Protein AF-A0A969ET29-F1 (afdb_monomer_lite)

Radius of gyration: 12.37 Å; chains: 1; bounding box: 24×28×33 Å

Foldseek 3Di:
DLPDDPPPFLWRAGPDDCCVVCVVVVHHSVVSVVVVVVCVVVVQWDQDPVRTIGGSDPPQVVCVVVVVNDPPD

Secondary structure (DSSP, 8-state):
------SSSSEE--SS-HHHHHHHTT--HHHHHHHHHHHHHTTS-EE-TTS-EE-S-HHHHHHHHTT------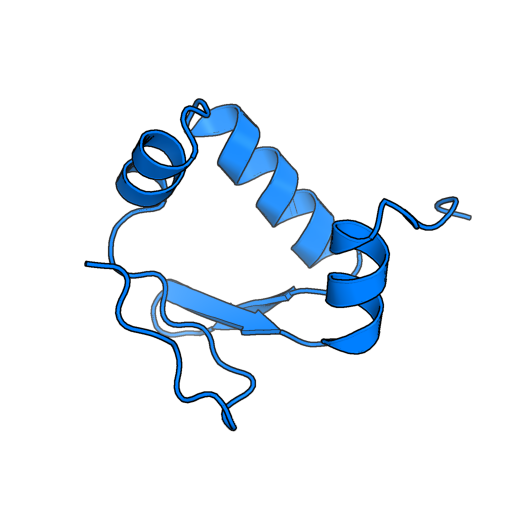

Structure (mmCIF, N/CA/C/O backbone):
data_AF-A0A969ET29-F1
#
_entry.id   AF-A0A969ET29-F1
#
loop_
_atom_site.group_PDB
_atom_site.id
_atom_site.type_symbol
_atom_site.label_atom_id
_atom_site.label_alt_id
_atom_site.label_comp_id
_atom_site.label_asym_id
_atom_site.label_entity_id
_atom_site.label_seq_id
_atom_site.pdbx_PDB_ins_code
_atom_site.Cartn_x
_atom_site.Cartn_y
_atom_site.Cartn_z
_atom_site.occupancy
_atom_site.B_iso_or_equiv
_atom_site.auth_seq_id
_atom_site.auth_comp_id
_atom_site.auth_asym_id
_atom_site.auth_atom_id
_atom_site.pdbx_PDB_model_num
ATOM 1 N N . MET A 1 1 ? 8.889 -2.776 13.481 1.00 39.44 1 MET A N 1
ATOM 2 C CA . MET A 1 1 ? 8.804 -4.199 13.089 1.00 39.44 1 MET A CA 1
ATOM 3 C C . MET A 1 1 ? 7.433 -4.409 12.477 1.00 39.44 1 MET A C 1
ATOM 5 O O . MET A 1 1 ? 6.446 -4.172 13.161 1.00 39.44 1 MET A O 1
ATOM 9 N N . LEU A 1 2 ? 7.372 -4.741 11.187 1.00 43.06 2 LEU A N 1
ATOM 10 C CA . LEU A 1 2 ? 6.128 -5.115 10.515 1.00 43.06 2 LEU A CA 1
ATOM 11 C C . LEU A 1 2 ? 5.652 -6.421 11.159 1.00 43.06 2 LEU A C 1
ATOM 13 O O . LEU A 1 2 ? 6.282 -7.456 10.957 1.00 43.06 2 LEU A O 1
ATOM 17 N N . ASN A 1 3 ? 4.617 -6.366 12.000 1.00 40.69 3 ASN A N 1
ATOM 18 C CA . ASN A 1 3 ? 4.003 -7.586 12.511 1.00 40.69 3 ASN A CA 1
ATOM 19 C C . ASN A 1 3 ? 3.366 -8.289 11.318 1.00 40.69 3 ASN A C 1
ATOM 21 O O . ASN A 1 3 ? 2.420 -7.769 10.725 1.00 40.69 3 ASN A O 1
ATOM 25 N N . ALA A 1 4 ? 3.976 -9.406 10.921 1.00 46.41 4 ALA A N 1
ATOM 26 C CA . ALA A 1 4 ? 3.498 -10.241 9.843 1.00 46.41 4 ALA A CA 1
ATOM 27 C C . ALA A 1 4 ? 2.041 -10.578 10.142 1.00 46.41 4 ALA A C 1
ATOM 29 O O . ALA A 1 4 ? 1.730 -11.159 11.183 1.00 46.41 4 ALA A O 1
ATOM 30 N N . ALA A 1 5 ? 1.166 -10.140 9.239 1.00 49.62 5 ALA A N 1
ATOM 31 C CA . ALA A 1 5 ? -0.185 -10.641 9.171 1.00 49.62 5 ALA A CA 1
ATOM 32 C C . ALA A 1 5 ? -0.125 -12.162 9.287 1.00 49.62 5 ALA A C 1
ATOM 34 O O . ALA A 1 5 ? 0.721 -12.797 8.650 1.00 49.62 5 ALA A O 1
ATOM 35 N N . ASP A 1 6 ? -0.985 -12.699 10.144 1.00 48.19 6 ASP A N 1
ATOM 36 C CA . ASP A 1 6 ? -1.262 -14.120 10.222 1.00 48.19 6 ASP A CA 1
ATOM 37 C C . ASP A 1 6 ? -1.305 -14.681 8.792 1.00 48.19 6 ASP A C 1
ATOM 39 O O . ASP A 1 6 ? -2.095 -14.236 7.959 1.00 48.19 6 ASP A O 1
ATOM 43 N N . ILE A 1 7 ? -0.339 -15.543 8.464 1.00 52.62 7 ILE A N 1
ATOM 44 C CA . ILE A 1 7 ? 0.004 -15.893 7.075 1.00 52.62 7 ILE A CA 1
ATOM 45 C C . ILE A 1 7 ? -1.176 -16.620 6.397 1.00 52.62 7 ILE A C 1
ATOM 47 O O . ILE A 1 7 ? -1.267 -16.648 5.165 1.00 52.62 7 ILE A O 1
ATOM 51 N N . ASP A 1 8 ? -2.130 -17.105 7.194 1.00 52.41 8 ASP A N 1
ATOM 52 C CA . ASP A 1 8 ? -3.358 -17.778 6.785 1.00 52.41 8 ASP A CA 1
ATOM 53 C C . ASP A 1 8 ? -4.559 -16.821 6.672 1.00 52.41 8 ASP A C 1
ATOM 55 O O . ASP A 1 8 ? -5.396 -16.956 5.777 1.00 52.41 8 ASP A O 1
ATOM 59 N N . SER A 1 9 ? -4.610 -15.768 7.492 1.00 60.16 9 SER A N 1
ATOM 60 C CA . SER A 1 9 ? -5.665 -14.770 7.396 1.00 60.16 9 SER A CA 1
ATOM 61 C C . SER A 1 9 ? -5.442 -13.831 6.211 1.00 60.16 9 SER A C 1
ATOM 63 O O . SER A 1 9 ? -4.438 -13.139 6.058 1.00 60.16 9 SER A O 1
ATOM 65 N N . ASP A 1 10 ? -6.450 -13.731 5.359 1.00 67.31 10 ASP A N 1
ATOM 66 C CA . ASP A 1 10 ? -6.527 -12.763 4.265 1.00 67.31 10 ASP A CA 1
ATOM 67 C C . ASP A 1 10 ? -6.556 -11.289 4.735 1.00 67.31 10 ASP A C 1
ATOM 69 O O . ASP A 1 10 ? -6.699 -10.351 3.955 1.00 67.31 10 ASP A O 1
ATOM 73 N N . ARG A 1 11 ? -6.455 -11.063 6.043 1.00 66.69 11 ARG A N 1
ATOM 74 C CA . ARG A 1 11 ? -6.487 -9.757 6.687 1.00 66.69 11 ARG A CA 1
ATOM 75 C C . ARG A 1 11 ? -5.071 -9.299 6.996 1.00 66.69 11 ARG A C 1
ATOM 77 O O . ARG A 1 11 ? -4.372 -9.910 7.795 1.00 66.69 11 ARG A O 1
ATOM 84 N N . ILE A 1 12 ? -4.692 -8.169 6.415 1.00 68.06 12 ILE A N 1
ATOM 85 C CA . ILE A 1 12 ? -3.491 -7.433 6.786 1.00 68.06 12 ILE A CA 1
ATOM 86 C C . ILE A 1 12 ? -3.901 -6.290 7.708 1.00 68.06 12 ILE A C 1
ATOM 88 O O . ILE A 1 12 ? -4.528 -5.310 7.293 1.00 68.06 12 ILE A O 1
ATOM 92 N N . LEU A 1 13 ? -3.508 -6.389 8.971 1.00 63.06 13 LEU A N 1
ATOM 93 C CA . LEU A 1 13 ? -3.508 -5.223 9.841 1.00 63.06 13 LEU A CA 1
ATOM 94 C C . LEU A 1 13 ? -2.338 -4.348 9.406 1.00 63.06 13 LEU A C 1
ATOM 96 O O . LEU A 1 13 ? -1.193 -4.794 9.402 1.00 63.06 13 LEU A O 1
ATOM 100 N N . LEU A 1 14 ? -2.623 -3.116 8.992 1.00 65.75 14 LEU A N 1
ATOM 101 C CA . LEU A 1 14 ? -1.567 -2.148 8.728 1.00 65.75 14 LEU A CA 1
ATOM 102 C C . LEU A 1 14 ? -0.953 -1.787 10.090 1.00 65.75 14 LEU A C 1
ATOM 104 O O . LEU A 1 14 ? -1.682 -1.285 10.949 1.00 65.75 14 LEU A O 1
ATOM 108 N N . PRO A 1 15 ? 0.345 -2.058 10.335 1.00 54.91 15 PRO A N 1
ATOM 109 C CA . PRO A 1 15 ? 0.981 -1.705 11.595 1.00 54.91 15 PRO A CA 1
ATOM 110 C C . PRO A 1 15 ? 1.168 -0.185 11.633 1.00 54.91 15 PRO A C 1
ATOM 112 O O . PRO A 1 15 ? 2.202 0.348 11.243 1.00 54.91 15 PRO A O 1
ATOM 115 N N . GLY A 1 16 ? 0.126 0.522 12.065 1.00 59.28 16 GLY A N 1
ATOM 116 C CA . GLY A 1 16 ? 0.119 1.971 12.215 1.00 59.28 16 GLY A CA 1
ATOM 117 C C . GLY A 1 16 ? -0.378 2.754 10.997 1.00 59.28 16 GLY A C 1
ATOM 118 O O . GLY A 1 16 ? -0.905 2.229 10.016 1.00 59.28 16 GLY A O 1
ATOM 119 N N . LEU A 1 17 ? -0.248 4.077 11.104 1.00 63.50 17 LEU A N 1
ATOM 120 C CA . LEU A 1 17 ? -0.736 5.044 10.122 1.00 63.50 17 LEU A CA 1
ATOM 121 C C . LEU A 1 17 ? -0.101 4.801 8.744 1.00 63.50 17 LEU A C 1
ATOM 123 O O . LEU A 1 17 ? 1.094 4.540 8.646 1.00 63.50 17 LEU A O 1
ATOM 127 N N . LYS A 1 18 ? -0.861 5.027 7.661 1.00 65.38 18 LYS A N 1
ATOM 128 C CA . LYS A 1 18 ? -0.382 4.966 6.256 1.00 65.38 18 LYS A CA 1
ATOM 129 C C . LYS A 1 18 ? 0.947 5.703 6.020 1.00 65.38 18 LYS A C 1
ATOM 131 O O . LYS A 1 18 ? 1.701 5.347 5.121 1.00 65.38 18 LYS A O 1
ATOM 136 N N . LYS A 1 19 ? 1.221 6.729 6.830 1.00 61.66 19 LYS A N 1
ATOM 137 C CA . LYS A 1 19 ? 2.456 7.517 6.829 1.00 61.66 19 LYS A CA 1
ATOM 138 C C . LYS A 1 19 ? 3.691 6.718 7.271 1.00 61.66 19 LYS A C 1
ATOM 140 O O . LYS A 1 19 ? 4.751 6.924 6.693 1.00 61.66 19 LYS A O 1
ATOM 145 N N . ASP A 1 20 ? 3.561 5.821 8.248 1.00 65.75 20 ASP A N 1
ATOM 146 C CA . ASP A 1 20 ? 4.670 4.987 8.735 1.00 65.75 20 ASP A CA 1
ATOM 147 C C . ASP A 1 20 ? 5.088 3.963 7.673 1.00 65.75 20 ASP A C 1
ATOM 149 O O . ASP A 1 20 ? 6.263 3.846 7.336 1.00 65.75 20 ASP A O 1
ATOM 153 N N . LEU A 1 21 ? 4.102 3.331 7.030 1.00 69.75 21 LEU A N 1
ATOM 154 C CA . LEU A 1 21 ? 4.335 2.397 5.927 1.00 69.75 21 LEU A CA 1
ATOM 155 C C . LEU A 1 21 ? 4.905 3.073 4.684 1.00 69.75 21 LEU A C 1
ATOM 157 O O . LEU A 1 21 ? 5.811 2.535 4.056 1.00 69.75 21 LEU A O 1
ATOM 161 N N . ALA A 1 22 ? 4.418 4.269 4.345 1.00 71.50 22 ALA A N 1
ATOM 162 C CA . ALA A 1 22 ? 4.996 5.053 3.261 1.00 71.50 22 ALA A CA 1
ATOM 163 C C . ALA A 1 22 ? 6.484 5.348 3.524 1.00 71.50 22 ALA A C 1
ATOM 165 O O . ALA A 1 22 ? 7.312 5.152 2.639 1.00 71.50 22 ALA A O 1
ATOM 166 N N . ASN A 1 23 ? 6.831 5.719 4.762 1.00 69.38 23 ASN A N 1
ATOM 167 C CA . ASN A 1 23 ? 8.211 5.983 5.171 1.00 69.38 23 ASN A CA 1
ATOM 168 C C . ASN A 1 23 ? 9.093 4.720 5.087 1.00 69.38 23 ASN A C 1
ATOM 170 O O . ASN A 1 23 ? 10.187 4.768 4.534 1.00 69.38 23 ASN A O 1
ATOM 174 N N . GLN A 1 24 ? 8.587 3.562 5.528 1.00 71.81 24 GLN A N 1
ATOM 175 C CA . GLN A 1 24 ? 9.291 2.275 5.402 1.00 71.81 24 GLN A CA 1
ATOM 176 C C . GLN A 1 24 ? 9.517 1.847 3.943 1.00 71.81 24 GLN A C 1
ATOM 178 O O . GLN A 1 24 ? 10.502 1.180 3.639 1.00 71.81 24 GLN A O 1
ATOM 183 N N . LEU A 1 25 ? 8.629 2.254 3.035 1.00 70.12 25 LEU A N 1
ATOM 184 C CA . LEU A 1 25 ? 8.728 1.980 1.601 1.00 70.12 25 LEU A CA 1
ATOM 185 C C . LEU A 1 25 ? 9.524 3.052 0.835 1.00 70.12 25 LEU A C 1
ATOM 187 O O . LEU A 1 25 ? 9.600 2.972 -0.388 1.00 70.12 25 LEU A O 1
ATOM 191 N N . ASN A 1 26 ? 10.108 4.050 1.518 1.00 74.25 26 ASN A N 1
ATOM 192 C CA . ASN A 1 26 ? 10.721 5.236 0.897 1.00 74.25 26 ASN A CA 1
ATOM 193 C C . ASN A 1 26 ? 9.783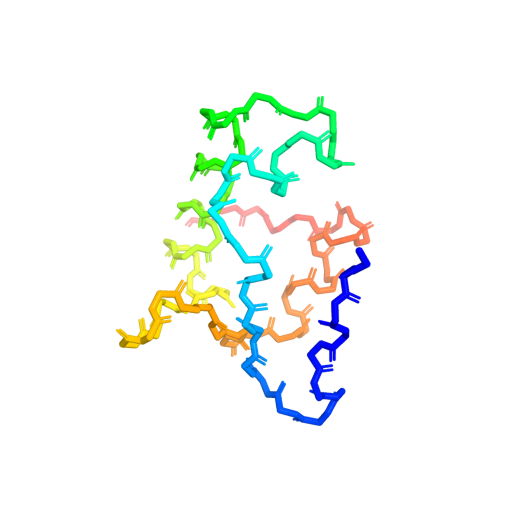 5.959 -0.097 1.00 74.25 26 ASN A C 1
ATOM 195 O O . ASN A 1 26 ? 10.226 6.595 -1.054 1.00 74.25 26 ASN A O 1
ATOM 199 N N . LEU A 1 27 ? 8.469 5.873 0.119 1.00 74.38 27 LEU A N 1
ATOM 200 C CA . LEU A 1 27 ? 7.449 6.523 -0.699 1.00 74.38 27 LEU A CA 1
ATOM 201 C C . LEU A 1 27 ? 6.834 7.705 0.048 1.00 74.38 27 LEU A C 1
ATOM 203 O O . LEU A 1 27 ? 6.716 7.719 1.274 1.00 74.38 27 LEU A O 1
ATOM 207 N N . THR A 1 28 ? 6.354 8.700 -0.698 1.00 79.06 28 THR A N 1
ATOM 208 C CA . THR A 1 28 ? 5.505 9.733 -0.100 1.00 79.06 28 THR A CA 1
ATOM 209 C C . THR A 1 28 ? 4.169 9.119 0.323 1.00 79.06 28 THR A C 1
ATOM 211 O O . THR A 1 28 ? 3.646 8.191 -0.305 1.00 79.06 28 THR A O 1
ATOM 214 N N . SER A 1 29 ? 3.574 9.655 1.393 1.00 73.38 29 SER A N 1
ATOM 215 C CA . SER A 1 29 ? 2.253 9.216 1.872 1.00 73.38 29 SER A CA 1
ATOM 216 C C . SER A 1 29 ? 1.167 9.347 0.795 1.00 73.38 29 SER A C 1
ATOM 218 O O . SER A 1 29 ? 0.215 8.563 0.776 1.00 73.38 29 SER A O 1
ATOM 220 N N . GLU A 1 30 ? 1.331 10.306 -0.121 1.00 81.00 30 GLU A N 1
ATOM 221 C CA . GLU A 1 30 ? 0.464 10.523 -1.280 1.00 81.00 30 GLU A CA 1
ATOM 222 C C . GLU A 1 30 ? 0.590 9.399 -2.310 1.00 81.00 30 GLU A C 1
ATOM 224 O O . GLU A 1 30 ? -0.429 8.814 -2.686 1.00 81.00 30 GLU A O 1
ATOM 229 N N . THR A 1 31 ? 1.814 9.039 -2.714 1.00 80.94 31 THR A N 1
ATOM 230 C CA . THR A 1 31 ? 2.055 7.944 -3.667 1.00 80.94 31 THR A CA 1
ATOM 231 C C . THR A 1 31 ? 1.564 6.617 -3.104 1.00 80.94 31 THR A C 1
ATOM 233 O O . THR A 1 31 ? 0.821 5.901 -3.771 1.00 80.94 31 THR A O 1
ATOM 236 N N . PHE A 1 32 ? 1.875 6.325 -1.840 1.00 80.69 32 PHE A N 1
ATOM 237 C CA . PHE A 1 32 ? 1.391 5.117 -1.174 1.00 80.69 32 PHE A CA 1
ATOM 238 C C . PHE A 1 32 ? -0.144 5.062 -1.119 1.00 80.69 32 PHE A C 1
ATOM 240 O O . PHE A 1 32 ? -0.753 4.049 -1.466 1.00 80.69 32 PHE A O 1
ATOM 247 N N . SER A 1 33 ? -0.793 6.174 -0.757 1.00 81.31 33 SER A N 1
ATOM 248 C CA . SER A 1 33 ? -2.257 6.246 -0.709 1.00 81.31 33 SER A CA 1
ATOM 249 C C . SER A 1 33 ? -2.894 6.078 -2.086 1.00 81.31 33 SER A C 1
ATOM 251 O O . SER A 1 33 ? -3.936 5.431 -2.196 1.00 81.31 33 SER A O 1
ATOM 253 N N . ARG A 1 34 ? -2.283 6.631 -3.141 1.00 83.56 34 ARG A N 1
ATOM 254 C CA . ARG A 1 34 ? -2.752 6.480 -4.527 1.00 83.56 34 ARG A CA 1
ATOM 255 C C . ARG A 1 34 ? -2.636 5.036 -5.000 1.00 83.56 34 ARG A C 1
ATOM 257 O O . ARG A 1 34 ? -3.597 4.526 -5.572 1.00 83.56 34 ARG A O 1
ATOM 264 N N . THR A 1 35 ? -1.527 4.362 -4.706 1.00 84.50 35 THR A N 1
ATOM 265 C CA . THR A 1 35 ? -1.344 2.942 -5.035 1.00 84.50 35 THR A CA 1
ATOM 266 C C . THR A 1 35 ? -2.346 2.066 -4.288 1.00 84.50 35 THR A C 1
ATOM 268 O O . THR A 1 35 ? -3.047 1.280 -4.919 1.00 84.50 35 THR A O 1
ATOM 271 N N . LEU A 1 36 ? -2.516 2.258 -2.974 1.00 82.31 36 LEU A N 1
ATOM 272 C CA . LEU A 1 36 ? -3.537 1.538 -2.204 1.00 82.31 36 LEU A CA 1
ATOM 273 C C . LEU A 1 36 ? -4.948 1.775 -2.747 1.00 82.31 36 LEU A C 1
ATOM 275 O O . LEU A 1 36 ? -5.727 0.835 -2.865 1.00 82.31 36 LEU A O 1
ATOM 279 N N . ARG A 1 37 ? -5.283 3.022 -3.104 1.00 85.00 37 ARG A N 1
ATOM 280 C CA . ARG A 1 37 ? -6.578 3.367 -3.707 1.00 85.00 37 ARG A CA 1
ATOM 281 C C . ARG A 1 37 ? -6.808 2.598 -5.0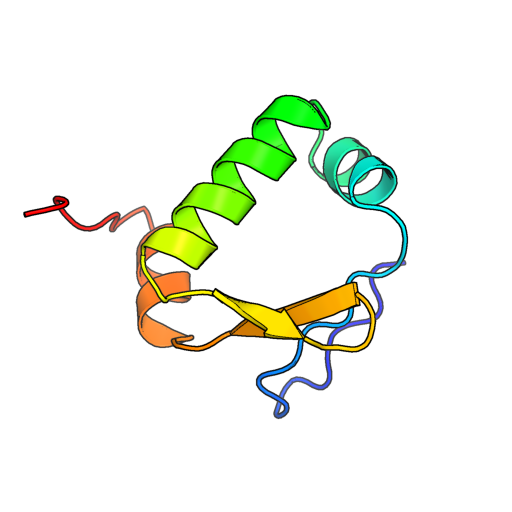04 1.00 85.00 37 ARG A C 1
ATOM 283 O O . ARG A 1 37 ? -7.899 2.076 -5.177 1.00 85.00 37 ARG A O 1
ATOM 290 N N . ARG A 1 38 ? -5.797 2.493 -5.871 1.00 86.31 38 ARG A N 1
ATOM 291 C CA . ARG A 1 38 ? -5.884 1.722 -7.121 1.00 86.31 38 ARG A CA 1
ATOM 292 C C . ARG A 1 38 ? -6.061 0.227 -6.884 1.00 86.31 38 ARG A C 1
ATOM 294 O O . ARG A 1 38 ? -6.856 -0.397 -7.570 1.00 86.31 38 ARG A O 1
ATOM 301 N N . LEU A 1 39 ? -5.371 -0.337 -5.897 1.00 85.00 39 LEU A N 1
ATOM 302 C CA . LEU A 1 39 ? -5.541 -1.746 -5.531 1.00 85.00 39 LEU A CA 1
ATOM 303 C C . LEU A 1 39 ? -6.937 -2.034 -4.958 1.00 85.00 39 LEU A C 1
ATOM 305 O O . LEU A 1 39 ? -7.486 -3.10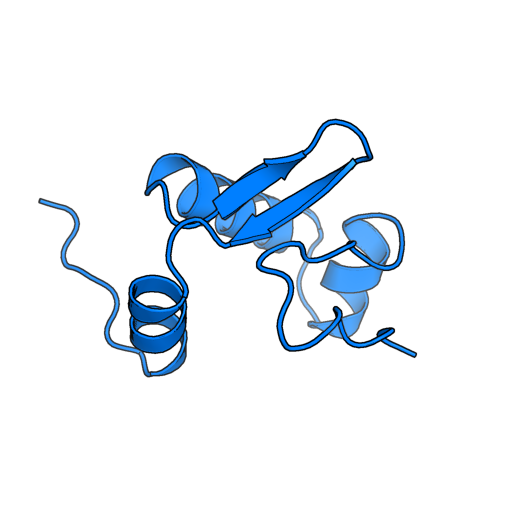6 -5.203 1.00 85.00 39 LEU A O 1
ATOM 309 N N . MET A 1 40 ? -7.519 -1.082 -4.220 1.00 86.44 40 MET A N 1
ATOM 310 C CA . MET A 1 40 ? -8.900 -1.188 -3.740 1.00 86.44 40 MET A CA 1
ATOM 311 C C . MET A 1 40 ? -9.918 -1.071 -4.876 1.00 86.44 40 MET A C 1
ATOM 313 O O . MET A 1 40 ? -10.852 -1.860 -4.943 1.00 86.44 40 MET A O 1
ATOM 317 N N . ASP A 1 41 ? -9.714 -0.118 -5.784 1.00 87.19 41 ASP A N 1
ATOM 318 C CA . ASP A 1 41 ? -10.566 0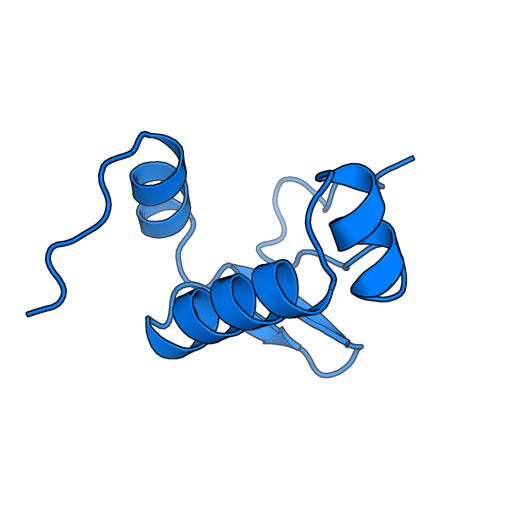.095 -6.959 1.00 87.19 41 ASP A CA 1
ATOM 319 C C . ASP A 1 41 ? -10.575 -1.126 -7.894 1.00 87.19 41 ASP A C 1
ATOM 321 O O . ASP A 1 41 ? -11.626 -1.579 -8.332 1.00 87.19 41 ASP A O 1
ATOM 325 N N . ALA A 1 42 ? -9.413 -1.755 -8.083 1.00 84.94 42 ALA A N 1
ATOM 326 C CA . ALA A 1 42 ? -9.264 -3.001 -8.833 1.00 84.94 42 ALA A CA 1
ATOM 327 C C . ALA A 1 42 ? -9.814 -4.251 -8.106 1.00 84.94 42 ALA A C 1
ATOM 329 O O . ALA A 1 42 ? -9.670 -5.372 -8.606 1.00 84.94 42 ALA A O 1
ATOM 330 N N . GLY A 1 43 ? -10.392 -4.088 -6.909 1.00 86.00 43 GLY A N 1
ATOM 331 C CA . GLY A 1 43 ? -10.967 -5.172 -6.112 1.00 86.00 43 GLY A CA 1
ATOM 332 C C . GLY A 1 43 ? -9.940 -6.178 -5.590 1.00 86.00 43 GLY A C 1
ATOM 333 O O . GLY A 1 43 ? -10.295 -7.313 -5.292 1.00 86.00 43 GLY A O 1
ATOM 334 N N . ILE A 1 44 ? -8.661 -5.801 -5.509 1.00 86.19 44 ILE A N 1
ATOM 335 C CA . ILE A 1 44 ? -7.577 -6.664 -5.008 1.00 86.19 44 ILE A CA 1
ATOM 336 C C . ILE A 1 44 ? -7.455 -6.533 -3.492 1.00 86.19 44 ILE A C 1
ATOM 338 O O . ILE A 1 44 ? -7.124 -7.500 -2.806 1.00 86.19 44 ILE A O 1
ATOM 342 N N . LEU A 1 45 ? -7.744 -5.337 -2.977 1.00 87.00 45 LEU A N 1
ATOM 343 C CA . LEU A 1 45 ? -7.803 -5.029 -1.557 1.00 87.00 45 LEU A CA 1
ATOM 344 C C . LEU A 1 45 ? -9.202 -4.525 -1.189 1.00 87.00 45 LEU A C 1
ATOM 346 O O . LEU A 1 45 ? -9.846 -3.836 -1.971 1.00 87.00 45 LEU A O 1
ATOM 350 N N . ALA A 1 46 ? -9.645 -4.802 0.029 1.00 85.06 46 ALA A N 1
ATOM 351 C CA . ALA A 1 46 ? -10.844 -4.217 0.610 1.00 85.06 46 ALA A CA 1
ATOM 352 C C . ALA A 1 46 ? -10.492 -3.530 1.934 1.00 85.06 46 ALA A C 1
ATOM 354 O O . ALA A 1 46 ? -9.682 -4.060 2.701 1.00 85.06 46 ALA A O 1
ATOM 355 N N . PRO A 1 47 ? -11.082 -2.364 2.235 1.00 83.00 47 PRO A N 1
ATOM 356 C CA . PRO A 1 47 ? -10.984 -1.793 3.568 1.00 83.00 47 PRO A CA 1
ATOM 357 C C . PRO A 1 47 ? -11.680 -2.708 4.583 1.00 83.00 47 PRO A C 1
ATOM 359 O O . PRO A 1 47 ? -12.688 -3.346 4.280 1.00 83.00 47 PRO A O 1
ATOM 362 N N . THR A 1 48 ? -11.140 -2.761 5.795 1.00 80.00 48 THR A N 1
ATOM 363 C CA . THR A 1 48 ? -11.797 -3.388 6.949 1.00 80.00 48 THR A CA 1
ATOM 364 C C . THR A 1 48 ? -12.270 -2.313 7.923 1.00 80.00 48 THR A C 1
ATOM 366 O O . THR A 1 48 ? -11.806 -1.174 7.868 1.00 80.00 48 THR A O 1
ATOM 369 N N . GLU A 1 49 ? -13.190 -2.672 8.815 1.00 75.50 49 GLU A N 1
ATOM 370 C CA . GLU A 1 49 ? -13.769 -1.748 9.801 1.00 75.50 49 GLU A CA 1
ATOM 371 C C . GLU A 1 49 ? -12.717 -1.190 10.781 1.00 75.50 49 GLU A C 1
ATOM 373 O O . GLU A 1 49 ? -12.831 -0.052 11.225 1.00 75.50 49 GLU A O 1
ATOM 378 N N . ASP A 1 50 ? -11.640 -1.940 11.038 1.00 71.06 50 ASP A N 1
ATOM 379 C CA . ASP A 1 50 ? -10.594 -1.613 12.021 1.00 71.06 50 ASP A CA 1
ATOM 380 C C . ASP A 1 50 ? -9.391 -0.857 11.417 1.00 71.06 50 ASP A C 1
ATOM 382 O O . ASP A 1 50 ? -8.244 -1.066 11.788 1.00 71.06 50 ASP A O 1
ATOM 386 N N . GLN A 1 51 ? -9.609 -0.024 10.392 1.00 69.38 51 GLN A N 1
ATOM 387 C CA . GLN A 1 51 ? -8.536 0.657 9.634 1.00 69.38 51 GLN A CA 1
ATOM 388 C C . GLN A 1 51 ? -7.501 -0.275 8.957 1.00 69.38 51 GLN A C 1
ATOM 390 O O . GLN A 1 51 ? -6.547 0.206 8.340 1.00 69.38 51 GLN A O 1
ATOM 395 N N . GLY A 1 52 ? -7.697 -1.593 9.010 1.00 74.25 52 GLY A N 1
ATOM 396 C CA . GLY A 1 52 ? -6.901 -2.589 8.300 1.00 74.25 52 GLY A CA 1
ATOM 397 C C . GLY A 1 52 ? -7.329 -2.767 6.843 1.00 74.25 52 GLY A C 1
ATOM 398 O O . GLY A 1 52 ? -8.333 -2.211 6.384 1.00 74.25 52 GLY A O 1
ATOM 399 N N . LEU A 1 53 ? -6.586 -3.598 6.119 1.00 80.50 53 LEU A N 1
ATOM 400 C CA . LEU A 1 53 ? -6.890 -3.994 4.748 1.00 80.50 53 LEU A CA 1
ATOM 401 C C . LEU A 1 53 ? -7.084 -5.508 4.674 1.00 80.50 53 LEU A C 1
ATOM 403 O O . LEU A 1 53 ? -6.447 -6.277 5.385 1.00 80.50 53 LEU A O 1
ATOM 407 N N . ARG A 1 54 ? -7.950 -5.950 3.774 1.00 83.19 54 ARG A N 1
ATOM 408 C CA . ARG A 1 54 ? -8.155 -7.358 3.447 1.00 83.19 54 ARG A CA 1
ATOM 409 C C . ARG A 1 54 ? -7.726 -7.619 2.009 1.00 83.19 54 ARG A C 1
ATOM 411 O O . ARG A 1 54 ? -8.082 -6.842 1.128 1.00 83.19 54 ARG A O 1
ATOM 418 N N . ILE A 1 55 ? -6.981 -8.690 1.762 1.00 85.44 55 ILE A N 1
ATOM 419 C CA . ILE A 1 55 ? -6.502 -9.079 0.433 1.00 85.44 55 ILE A CA 1
ATOM 420 C C . ILE A 1 55 ? -7.578 -9.878 -0.304 1.00 85.44 55 ILE A C 1
ATOM 422 O O . ILE A 1 55 ? -7.500 -11.081 -0.446 1.00 85.44 55 ILE A O 1
ATOM 426 N N . VAL A 1 56 ? -8.549 -9.213 -0.914 1.00 85.62 56 VAL A N 1
ATOM 427 C CA . VAL A 1 56 ? -9.607 -9.897 -1.683 1.00 85.62 56 VAL A CA 1
ATOM 428 C C . VAL A 1 56 ? -9.065 -10.916 -2.706 1.00 85.62 56 VAL A C 1
ATOM 430 O O . VAL A 1 56 ? -9.720 -11.921 -2.982 1.00 85.62 56 VAL A O 1
ATOM 433 N N . SER A 1 57 ? -7.876 -10.696 -3.285 1.00 83.94 57 SER A N 1
ATOM 434 C CA . SER A 1 57 ? -7.257 -11.650 -4.216 1.00 83.94 57 SER A CA 1
ATOM 435 C C . SER A 1 57 ? -5.733 -11.732 -4.101 1.00 83.94 57 SER A C 1
ATOM 437 O O . SER A 1 57 ? -5.008 -11.000 -4.780 1.00 83.94 57 SER A O 1
ATOM 439 N N . ARG A 1 58 ? -5.232 -12.705 -3.323 1.00 82.69 58 ARG A N 1
ATOM 440 C CA . ARG A 1 58 ? -3.785 -12.979 -3.193 1.00 82.69 58 ARG A CA 1
ATOM 441 C C . ARG A 1 58 ? -3.114 -13.291 -4.529 1.00 82.69 58 ARG A C 1
ATOM 443 O O . ARG A 1 58 ? -2.019 -12.806 -4.778 1.00 82.69 58 ARG A O 1
ATOM 450 N N . HIS A 1 59 ? -3.784 -14.037 -5.407 1.00 83.25 59 HIS A N 1
ATOM 451 C CA . HIS A 1 59 ? -3.256 -14.358 -6.735 1.00 83.25 59 HIS A CA 1
ATOM 452 C C . HIS A 1 59 ? -3.005 -13.095 -7.576 1.00 83.25 59 HIS A C 1
ATOM 454 O O . HIS A 1 59 ? -1.910 -12.906 -8.093 1.00 83.25 59 HIS A O 1
ATOM 460 N N . ARG A 1 60 ? -3.981 -12.178 -7.648 1.00 82.88 60 ARG A N 1
ATOM 461 C CA . ARG A 1 60 ? -3.817 -10.901 -8.367 1.00 82.88 60 ARG A CA 1
ATOM 462 C C . ARG A 1 60 ? -2.756 -10.008 -7.727 1.00 82.88 60 ARG A C 1
ATOM 464 O O . ARG A 1 60 ? -2.002 -9.358 -8.442 1.00 82.88 60 ARG A O 1
ATOM 471 N N . LEU A 1 61 ? -2.684 -9.990 -6.395 1.00 83.50 61 LEU A N 1
ATOM 472 C CA . LEU A 1 61 ? -1.649 -9.244 -5.684 1.00 83.50 61 LEU A CA 1
ATOM 473 C C . LEU A 1 61 ? -0.247 -9.780 -6.012 1.00 83.50 61 LEU A C 1
ATOM 475 O O . LEU A 1 61 ? 0.650 -8.989 -6.280 1.00 83.50 61 LEU A O 1
ATOM 479 N N . GLN A 1 62 ? -0.077 -11.105 -6.058 1.00 83.69 62 GLN A N 1
ATOM 480 C CA . GLN A 1 62 ? 1.181 -11.744 -6.453 1.00 83.69 62 GLN A CA 1
ATOM 481 C C . GLN A 1 62 ? 1.562 -11.430 -7.900 1.00 83.69 62 GLN A C 1
ATOM 483 O O . GLN A 1 62 ? 2.707 -11.081 -8.147 1.00 83.69 62 GLN A O 1
ATOM 488 N N . GLN A 1 63 ? 0.613 -11.457 -8.840 1.00 83.81 63 GLN A N 1
ATOM 489 C CA . GLN A 1 63 ? 0.866 -11.053 -10.230 1.00 83.81 63 GLN A CA 1
ATOM 490 C C . GLN A 1 63 ? 1.412 -9.616 -10.306 1.00 83.81 63 GLN A C 1
ATOM 492 O O . GLN A 1 63 ? 2.407 -9.364 -10.973 1.00 83.81 63 GLN A O 1
ATOM 497 N N . ILE A 1 64 ? 0.842 -8.683 -9.540 1.00 83.06 64 ILE A N 1
ATOM 498 C CA . ILE A 1 64 ? 1.345 -7.302 -9.463 1.00 83.06 64 ILE A CA 1
ATOM 499 C C . ILE A 1 64 ? 2.760 -7.235 -8.879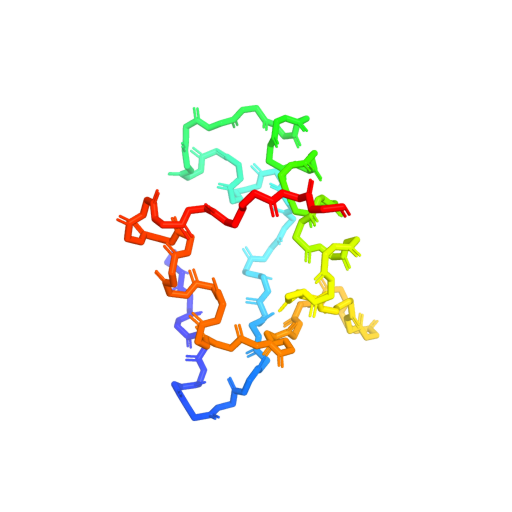 1.00 83.06 64 ILE A C 1
ATOM 501 O O . ILE A 1 64 ? 3.591 -6.489 -9.395 1.00 83.06 64 ILE A O 1
ATOM 505 N N . CYS A 1 65 ? 3.044 -8.001 -7.822 1.00 82.00 65 CYS A N 1
ATOM 506 C CA . CYS A 1 65 ? 4.385 -8.090 -7.240 1.00 82.00 65 CYS A CA 1
ATOM 507 C C . CYS A 1 65 ? 5.413 -8.675 -8.217 1.00 82.00 65 CYS A C 1
ATOM 509 O O . CYS A 1 65 ? 6.557 -8.232 -8.219 1.00 82.00 65 CYS A O 1
ATOM 511 N N . ASP A 1 66 ? 4.993 -9.612 -9.066 1.00 84.44 66 ASP A N 1
ATOM 512 C CA . ASP A 1 66 ? 5.803 -10.205 -10.135 1.00 84.44 66 ASP A CA 1
ATOM 513 C C . ASP A 1 66 ? 5.996 -9.250 -11.334 1.00 84.44 66 ASP A C 1
ATOM 515 O O . ASP A 1 66 ? 6.688 -9.563 -12.296 1.00 84.44 66 ASP A O 1
ATOM 519 N N . GLY A 1 67 ? 5.389 -8.057 -11.296 1.00 80.56 67 GLY A N 1
ATOM 520 C CA . GLY A 1 67 ? 5.410 -7.095 -12.401 1.00 80.56 67 GLY A CA 1
ATOM 521 C C . GLY A 1 67 ? 4.419 -7.425 -13.521 1.00 80.56 67 GLY A C 1
ATOM 522 O O . GLY A 1 67 ? 4.317 -6.679 -14.494 1.00 80.56 67 GLY A O 1
ATOM 523 N N . LEU A 1 68 ? 3.627 -8.485 -13.355 1.00 72.12 68 LEU A N 1
ATOM 524 C CA . LEU A 1 68 ? 2.502 -8.872 -14.201 1.00 72.12 68 LEU A CA 1
ATOM 525 C C . LEU A 1 68 ? 1.275 -8.022 -13.822 1.00 72.12 68 LEU A C 1
ATOM 527 O O . LEU A 1 68 ? 0.244 -8.517 -13.366 1.00 72.12 68 LEU A O 1
ATOM 531 N N . PHE A 1 69 ? 1.400 -6.698 -13.940 1.00 63.22 69 PHE A N 1
ATOM 532 C CA . PHE A 1 69 ? 0.251 -5.799 -13.831 1.00 63.22 69 PHE A CA 1
ATOM 533 C C . PHE A 1 69 ? -0.763 -6.153 -14.929 1.00 63.22 69 PHE A C 1
ATOM 535 O O . PHE A 1 69 ? -0.363 -6.277 -16.089 1.00 63.22 69 PHE A O 1
ATOM 542 N N . PRO A 1 70 ? -2.066 -6.291 -14.625 1.00 55.91 70 PRO A N 1
ATOM 543 C CA . PRO A 1 70 ? -3.040 -6.500 -15.680 1.00 55.91 70 PRO A CA 1
ATOM 544 C C . PRO A 1 70 ? -3.127 -5.243 -16.550 1.00 55.91 70 PRO A C 1
ATOM 546 O O . PRO A 1 70 ? -3.055 -4.113 -16.056 1.00 55.91 70 PRO A O 1
ATOM 549 N N . VAL A 1 71 ? -3.322 -5.453 -17.850 1.00 50.44 71 VAL A N 1
ATOM 550 C CA . VAL A 1 71 ? -3.903 -4.440 -18.731 1.00 50.44 71 VAL A CA 1
ATOM 551 C C . VAL A 1 71 ? -5.288 -4.167 -18.145 1.00 50.44 71 VAL A C 1
ATOM 553 O O . VAL A 1 71 ? -6.105 -5.080 -18.064 1.00 50.44 71 VAL A O 1
ATOM 556 N N . PHE A 1 72 ? -5.513 -2.973 -17.597 1.00 51.19 72 PHE A N 1
ATOM 557 C CA . PHE A 1 72 ? -6.857 -2.568 -17.197 1.00 51.19 72 PHE A CA 1
ATOM 558 C C . PHE A 1 72 ? -7.678 -2.490 -18.493 1.00 51.19 72 PHE A C 1
ATOM 560 O O . PHE A 1 72 ? -7.436 -1.582 -19.288 1.00 51.19 72 PHE A O 1
ATOM 567 N N . GLU A 1 73 ? -8.530 -3.487 -18.751 1.00 46.38 73 GLU A N 1
ATOM 568 C CA . GLU A 1 73 ? -9.537 -3.437 -19.824 1.00 46.38 73 GLU A CA 1
ATOM 569 C C . GLU A 1 73 ? -10.655 -2.450 -19.475 1.00 46.38 73 GLU A C 1
ATOM 571 O O . GLU A 1 73 ? -11.083 -2.431 -18.294 1.00 46.38 73 GLU A O 1
#

pLDDT: mean 72.08, std 13.43, range [39.44, 87.19]

Sequence (73 aa):
MLNAADIDSDRILLPGLKKDLANQLNLTSETFSRTLRRLMDAGILAPTEDQGLRIVSRHRLQQICDGLFPVFE